Protein AF-A0A2V5ZQ45-F1 (afdb_monomer)

Solvent-accessible surface area (backbone atoms only — not comparable to full-atom values): 8460 Å² total; per-residue (Å²): 134,82,79,73,76,46,86,38,99,44,73,68,53,21,50,53,50,41,50,55,32,42,63,74,51,76,41,43,67,59,51,52,54,40,53,52,42,40,77,73,68,47,90,78,51,76,39,67,78,89,52,102,82,53,60,81,92,54,63,44,42,45,48,75,67,52,66,82,45,52,62,44,54,53,48,54,50,50,26,65,77,68,66,62,76,82,72,77,69,80,82,75,65,92,66,64,90,63,92,86,68,86,76,88,69,76,84,76,59,65,67,60,32,52,56,50,38,39,75,76,39,56,71,59,50,71,78,74,86,79,79,123

Sequence (132 aa):
MKPLSVSGKTPQSRAAKLRQKLVRGDAIQLGFYGLAARELGASDVQLSILSLRTDLDKPQLVLDDLSAHTDFWNELYRMQETGIFGIRGLIRNEFGFSSDYPLAILPIDKEFLDEKWVLTHPPFADDEEDRW

Mean predicted aligned error: 9.17 Å

pLDDT: mean 79.76, std 16.0, range [30.61, 96.88]

Foldseek 3Di:
DDWQALDDPDLVSSLLSVLLCVLVVNCVVVLVVLVVVVVVPDPWDFATDDDPPDDPVDGSDISVSNVSLVLSVVLVVVCVVVVCPADQDQPPPPPDDDPDDDPPDDGDDNVVSLVVCCVPPVSSNDDCPPVD

Structure (mmCIF, N/CA/C/O backbone):
data_AF-A0A2V5ZQ45-F1
#
_entry.id   AF-A0A2V5ZQ45-F1
#
loop_
_atom_site.group_PDB
_atom_site.id
_atom_site.type_symbol
_atom_site.label_atom_id
_atom_site.label_alt_id
_atom_site.label_comp_id
_atom_site.label_asym_id
_atom_site.label_entity_id
_atom_site.label_seq_id
_atom_site.pdbx_PDB_ins_code
_atom_site.Cartn_x
_atom_site.Cartn_y
_atom_site.Cartn_z
_atom_site.occupancy
_atom_site.B_iso_or_equiv
_atom_site.auth_seq_id
_atom_site.auth_comp_id
_atom_site.auth_asym_id
_atom_site.auth_atom_id
_atom_site.pdbx_PDB_model_num
ATOM 1 N N . MET A 1 1 ? 11.987 1.246 16.279 1.00 48.91 1 MET A N 1
ATOM 2 C CA . MET A 1 1 ? 10.945 1.454 15.252 1.00 48.91 1 MET A CA 1
ATOM 3 C C . MET A 1 1 ? 10.173 2.722 15.607 1.00 48.91 1 MET A C 1
ATOM 5 O O . MET A 1 1 ? 9.797 2.865 16.767 1.00 48.91 1 MET A O 1
ATOM 9 N N . LYS A 1 2 ? 10.044 3.692 14.693 1.00 56.41 2 LYS A N 1
ATOM 10 C CA . LYS A 1 2 ? 9.274 4.925 14.944 1.00 56.41 2 LYS A CA 1
ATOM 11 C C . LYS A 1 2 ? 7.785 4.585 14.761 1.00 56.41 2 LYS A C 1
ATOM 13 O O . LYS A 1 2 ? 7.475 3.939 13.765 1.00 56.41 2 LYS A O 1
ATOM 18 N N . PRO A 1 3 ? 6.888 4.948 15.693 1.00 60.69 3 PRO A N 1
ATOM 19 C CA . PRO A 1 3 ? 5.468 4.641 15.545 1.00 60.69 3 PRO A CA 1
ATOM 20 C C . PRO A 1 3 ? 4.908 5.281 14.267 1.00 60.69 3 PRO A C 1
ATOM 22 O O . PRO A 1 3 ? 5.299 6.397 13.904 1.00 60.69 3 PRO A O 1
ATOM 25 N N . LEU A 1 4 ? 4.005 4.571 13.584 1.00 62.94 4 LEU A N 1
ATOM 26 C CA . LEU A 1 4 ? 3.24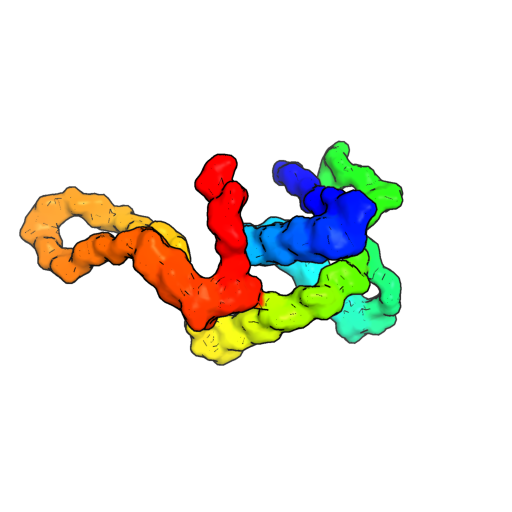7 5.099 12.453 1.00 62.94 4 LEU A CA 1
ATOM 27 C C . LEU A 1 4 ? 2.434 6.302 12.939 1.00 62.94 4 LEU A C 1
ATOM 29 O O . LEU A 1 4 ? 1.444 6.151 13.643 1.00 62.94 4 LEU A O 1
ATOM 33 N N . SER A 1 5 ? 2.872 7.511 12.592 1.00 66.75 5 SER A N 1
ATOM 34 C CA . SER A 1 5 ? 2.082 8.721 12.810 1.00 66.75 5 SER A CA 1
ATOM 35 C C . SER A 1 5 ? 1.421 9.109 11.498 1.00 66.75 5 SER A C 1
ATOM 37 O O . SER A 1 5 ? 2.085 9.607 10.589 1.00 66.75 5 SER A O 1
ATOM 39 N N . VAL A 1 6 ? 0.114 8.874 11.408 1.00 62.12 6 VAL A N 1
ATOM 40 C CA . VAL A 1 6 ? -0.746 9.344 10.310 1.00 62.12 6 VAL A CA 1
ATOM 41 C C . VAL A 1 6 ? -1.475 10.629 10.742 1.00 62.12 6 VAL A C 1
ATOM 43 O O . VAL A 1 6 ? -2.635 10.877 10.422 1.00 62.12 6 VAL A O 1
ATOM 46 N N . SER A 1 7 ? -0.819 11.461 11.560 1.00 61.59 7 SER A N 1
ATOM 47 C CA . SER A 1 7 ? -1.428 12.678 12.100 1.00 61.59 7 SER A CA 1
ATOM 48 C C . SER A 1 7 ? -1.481 13.776 11.029 1.00 61.59 7 SER A C 1
ATOM 50 O O . SER A 1 7 ? -0.472 14.409 10.696 1.00 61.59 7 SER A O 1
ATOM 52 N N . GLY A 1 8 ? -2.667 13.976 10.455 1.00 60.78 8 GLY A N 1
ATOM 53 C CA . GLY A 1 8 ? -3.028 15.113 9.611 1.00 60.78 8 GLY A CA 1
ATOM 54 C C . GLY A 1 8 ? -4.023 16.015 10.343 1.00 60.78 8 GLY A C 1
ATOM 55 O O . GLY A 1 8 ? -4.872 15.515 11.075 1.00 60.78 8 GLY A O 1
ATOM 56 N N . LYS A 1 9 ? -3.919 17.340 10.173 1.00 64.62 9 LYS A N 1
ATOM 57 C CA . LYS A 1 9 ? -4.872 18.298 10.776 1.00 64.62 9 LYS A CA 1
ATOM 58 C C . LYS A 1 9 ? -6.238 18.271 10.075 1.00 64.62 9 LYS A C 1
ATOM 60 O O . LYS A 1 9 ? -7.234 18.653 10.673 1.00 64.62 9 LYS A O 1
ATOM 65 N N . THR A 1 10 ? -6.271 17.822 8.819 1.00 77.56 10 THR A N 1
ATOM 66 C CA . THR A 1 10 ? -7.480 17.642 8.000 1.00 77.56 10 THR A CA 1
ATOM 67 C C . THR A 1 10 ? -7.559 16.208 7.453 1.00 77.56 10 THR A C 1
ATOM 69 O O . THR A 1 10 ? -6.505 15.590 7.255 1.00 77.56 10 THR A O 1
ATOM 72 N N . PRO A 1 11 ? -8.761 15.676 7.145 1.00 78.19 11 PRO A N 1
ATOM 73 C CA . PRO A 1 11 ? -8.925 14.331 6.576 1.00 78.19 11 PRO A CA 1
ATOM 74 C C . PRO A 1 11 ? -8.106 14.102 5.297 1.00 78.19 11 PRO A C 1
ATOM 76 O O . PRO A 1 11 ? -7.452 13.076 5.147 1.00 78.19 11 PRO A O 1
ATOM 79 N N . GLN A 1 12 ? -8.044 15.105 4.418 1.00 81.50 12 GLN A N 1
ATOM 80 C CA . GLN A 1 12 ? -7.248 15.060 3.185 1.00 81.50 12 GLN A CA 1
ATOM 81 C C . GLN A 1 12 ? -5.745 14.948 3.475 1.00 81.50 12 GLN A C 1
ATOM 83 O O . GLN A 1 12 ? -5.058 14.114 2.895 1.00 81.50 12 GLN A O 1
ATOM 88 N N . SER A 1 13 ? -5.234 15.735 4.432 1.00 83.19 13 SER A N 1
ATOM 89 C CA . SER A 1 13 ? -3.819 15.668 4.827 1.00 83.19 13 SER A CA 1
ATOM 90 C C . SER A 1 13 ? -3.451 14.331 5.478 1.00 83.19 13 SER A C 1
ATOM 92 O O . SER A 1 13 ? -2.317 13.870 5.360 1.00 83.19 13 SER A O 1
ATOM 94 N N . ARG A 1 14 ? -4.410 13.700 6.168 1.00 83.81 14 ARG A N 1
ATOM 95 C CA . ARG A 1 14 ? -4.254 12.370 6.759 1.00 83.81 14 ARG A CA 1
ATOM 96 C C . ARG A 1 14 ? -4.176 11.305 5.667 1.00 83.81 14 ARG A C 1
ATOM 98 O O . ARG A 1 14 ? -3.234 10.521 5.690 1.00 83.81 14 ARG A O 1
ATOM 105 N N . ALA A 1 15 ? -5.088 11.336 4.695 1.00 86.12 15 ALA A N 1
ATOM 106 C CA . ALA A 1 15 ? -5.081 10.425 3.551 1.00 86.12 15 ALA A CA 1
ATOM 107 C C . ALA A 1 15 ? -3.790 10.545 2.719 1.00 86.12 15 ALA A C 1
ATOM 109 O O . ALA A 1 15 ? -3.175 9.536 2.393 1.00 86.12 15 ALA A O 1
ATOM 110 N N . ALA A 1 16 ? -3.307 11.762 2.448 1.00 87.88 16 ALA A N 1
ATOM 111 C CA . ALA A 1 16 ? -2.043 11.963 1.730 1.00 87.88 16 ALA A CA 1
ATOM 112 C C . ALA A 1 16 ? -0.836 11.370 2.487 1.00 87.88 16 ALA A C 1
ATOM 114 O O . ALA A 1 16 ? -0.040 10.621 1.921 1.00 87.88 16 ALA A O 1
ATOM 115 N N . LYS A 1 17 ? -0.732 11.620 3.802 1.00 88.31 17 LYS A N 1
ATOM 116 C CA . LYS A 1 17 ? 0.324 11.019 4.638 1.00 88.31 17 LYS A CA 1
ATOM 117 C C . LYS A 1 17 ? 0.214 9.501 4.721 1.00 88.31 17 LYS A C 1
ATOM 119 O O . LYS A 1 17 ? 1.235 8.818 4.781 1.00 88.31 17 LYS A O 1
ATOM 124 N N . LEU A 1 18 ? -1.005 8.966 4.765 1.00 89.81 18 LEU A N 1
ATOM 125 C CA . LEU A 1 18 ? -1.224 7.526 4.744 1.00 89.81 18 LEU A CA 1
ATOM 126 C C . LEU A 1 18 ? -0.757 6.931 3.418 1.00 89.81 18 LEU A C 1
ATOM 128 O O . LEU A 1 18 ? -0.016 5.953 3.440 1.00 89.81 18 LEU A O 1
ATOM 132 N N . ARG A 1 19 ? -1.111 7.554 2.288 1.00 91.56 19 ARG A N 1
ATOM 133 C CA . ARG A 1 19 ? -0.668 7.135 0.954 1.00 91.56 19 ARG A CA 1
ATOM 134 C C . ARG A 1 19 ? 0.848 7.026 0.880 1.00 91.56 19 ARG A C 1
ATOM 136 O O . ARG A 1 19 ? 1.354 5.959 0.554 1.00 91.56 19 ARG A O 1
ATOM 143 N N . GLN A 1 20 ? 1.561 8.071 1.284 1.00 90.31 20 GLN A N 1
ATOM 144 C CA . GLN A 1 20 ? 3.022 8.061 1.316 1.00 90.31 20 GLN A CA 1
ATOM 145 C C . GLN A 1 20 ? 3.576 6.901 2.163 1.00 90.31 20 GLN A C 1
ATOM 147 O O . GLN A 1 20 ? 4.517 6.208 1.782 1.00 90.31 20 GLN A O 1
ATOM 152 N N . LYS A 1 21 ? 2.978 6.651 3.332 1.00 90.31 21 LYS A N 1
ATOM 153 C CA . LYS A 1 21 ? 3.382 5.545 4.211 1.00 90.31 21 LYS A CA 1
ATOM 154 C C . LYS A 1 21 ? 3.057 4.167 3.643 1.00 90.31 21 LYS A C 1
ATOM 156 O O . LYS A 1 21 ? 3.775 3.218 3.947 1.00 90.31 21 LYS A O 1
ATOM 161 N N . LEU A 1 22 ? 1.999 4.041 2.848 1.00 91.75 22 LEU A N 1
ATOM 162 C CA . LEU A 1 22 ? 1.664 2.812 2.132 1.00 91.75 22 LEU A CA 1
ATOM 163 C C . LEU A 1 22 ? 2.676 2.543 1.015 1.00 91.75 22 LEU A C 1
ATOM 165 O O . LEU A 1 22 ? 3.247 1.456 0.985 1.00 91.75 22 LEU A O 1
ATOM 169 N N . VAL A 1 23 ? 2.977 3.540 0.175 1.00 91.06 23 VAL A N 1
ATOM 170 C CA . VAL A 1 23 ? 3.955 3.417 -0.924 1.00 91.06 23 VAL A CA 1
ATOM 171 C C . VAL A 1 23 ? 5.355 3.084 -0.399 1.00 91.06 23 VAL A C 1
ATOM 173 O O . VAL A 1 23 ? 6.045 2.239 -0.968 1.00 91.06 23 VAL A O 1
ATOM 176 N N . ARG A 1 24 ? 5.754 3.664 0.741 1.00 87.81 24 ARG A N 1
ATOM 177 C CA . ARG A 1 24 ? 7.029 3.353 1.417 1.00 87.81 24 ARG A CA 1
ATOM 178 C C . ARG A 1 24 ? 7.056 2.001 2.135 1.00 87.81 24 ARG A C 1
ATOM 180 O O . ARG A 1 24 ? 8.116 1.577 2.585 1.00 87.81 24 ARG A O 1
ATOM 187 N N . GLY A 1 25 ? 5.913 1.335 2.278 1.00 88.31 25 GLY A N 1
ATOM 188 C CA . GLY A 1 25 ? 5.796 0.055 2.975 1.00 88.31 25 GLY A CA 1
ATOM 189 C C . GLY A 1 25 ? 5.614 0.143 4.493 1.00 88.31 25 GLY A C 1
ATOM 190 O O . GLY A 1 25 ? 5.305 -0.868 5.122 1.00 88.31 25 GLY A O 1
ATOM 191 N N . ASP A 1 26 ? 5.726 1.332 5.090 1.00 88.50 26 ASP A N 1
ATOM 192 C CA . ASP A 1 26 ? 5.611 1.542 6.538 1.00 88.50 26 ASP A CA 1
ATOM 193 C C . ASP A 1 26 ? 4.251 1.090 7.095 1.00 88.50 26 ASP A C 1
ATOM 195 O O . ASP A 1 26 ? 4.178 0.588 8.215 1.00 88.50 26 ASP A O 1
ATOM 199 N N . ALA A 1 27 ? 3.163 1.331 6.354 1.00 91.06 27 ALA A N 1
ATOM 200 C CA . ALA A 1 27 ? 1.787 1.138 6.830 1.00 91.06 27 ALA A CA 1
ATOM 201 C C . ALA A 1 27 ? 1.112 -0.147 6.322 1.00 91.06 27 ALA A C 1
ATOM 203 O O . ALA A 1 27 ? -0.011 -0.443 6.735 1.00 91.06 27 ALA A O 1
ATOM 204 N N . ILE A 1 28 ? 1.778 -0.921 5.457 1.00 91.94 28 ILE A N 1
ATOM 205 C CA . ILE A 1 28 ? 1.169 -2.073 4.769 1.00 91.94 28 ILE A CA 1
ATOM 206 C C . ILE A 1 28 ? 0.673 -3.124 5.767 1.00 91.94 28 ILE A C 1
ATOM 208 O O . ILE A 1 28 ? -0.446 -3.613 5.637 1.00 91.94 28 ILE A O 1
ATOM 212 N N . GLN A 1 29 ? 1.468 -3.428 6.798 1.00 91.75 29 GLN A N 1
ATOM 213 C CA . GLN A 1 29 ? 1.104 -4.417 7.816 1.00 91.75 29 GLN A CA 1
ATOM 214 C C . GLN A 1 29 ? -0.210 -4.060 8.521 1.00 91.75 29 GLN A C 1
ATOM 216 O O . GLN A 1 29 ? -1.092 -4.908 8.640 1.00 91.75 29 GLN A O 1
ATOM 221 N N . LEU A 1 30 ? -0.354 -2.812 8.987 1.00 92.50 30 LEU A N 1
ATOM 222 C CA . LEU A 1 30 ? -1.600 -2.379 9.621 1.00 92.50 30 LEU A CA 1
ATOM 223 C C . LEU A 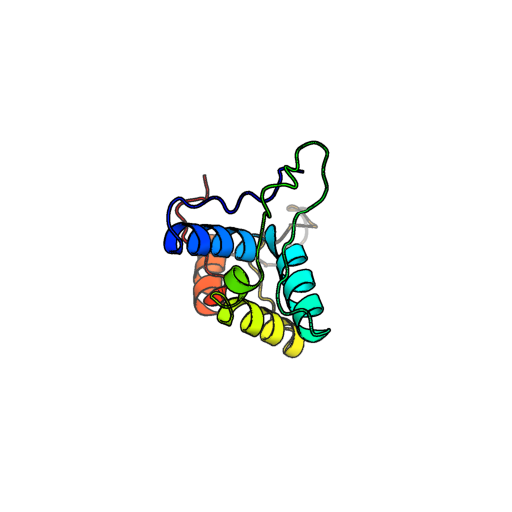1 30 ? -2.754 -2.401 8.616 1.00 92.50 30 LEU A C 1
ATOM 225 O O . LEU A 1 30 ? -3.828 -2.884 8.953 1.00 92.50 30 LEU A O 1
ATOM 229 N N . GLY A 1 31 ? -2.528 -1.948 7.381 1.00 92.62 31 GLY A N 1
ATOM 230 C CA . GLY A 1 31 ? -3.555 -1.981 6.344 1.00 92.62 31 GLY A CA 1
ATOM 231 C C . GLY A 1 31 ? -4.095 -3.389 6.084 1.00 92.62 31 GLY A C 1
ATOM 232 O O . GLY A 1 31 ? -5.307 -3.586 6.107 1.00 92.62 31 GLY A O 1
ATOM 233 N N . PHE A 1 32 ? -3.219 -4.390 5.953 1.00 93.06 32 PHE A N 1
ATOM 234 C CA . PHE A 1 32 ? -3.652 -5.778 5.782 1.00 93.06 32 PHE A CA 1
ATOM 235 C C . PHE A 1 32 ? -4.403 -6.328 6.990 1.00 93.06 32 PHE A C 1
ATOM 237 O O . PHE A 1 32 ? -5.431 -6.973 6.803 1.00 93.06 32 PHE A O 1
ATOM 244 N N . TYR A 1 33 ? -3.950 -6.059 8.218 1.00 93.56 33 TYR A N 1
ATOM 245 C CA . TYR A 1 33 ? -4.697 -6.497 9.400 1.00 93.56 33 TYR A CA 1
ATOM 246 C C . TYR A 1 33 ? -6.069 -5.828 9.504 1.00 93.56 33 TYR A C 1
ATOM 248 O O . TYR A 1 33 ? -7.029 -6.487 9.894 1.00 93.56 33 TYR A O 1
ATOM 256 N N . GLY A 1 34 ? -6.186 -4.559 9.107 1.00 93.06 34 GLY A N 1
ATOM 257 C CA . GLY A 1 34 ? -7.470 -3.863 9.035 1.00 93.06 34 GLY A CA 1
ATOM 258 C C . GLY A 1 34 ? -8.424 -4.482 8.027 1.00 93.06 34 GLY A C 1
ATOM 259 O O . GLY A 1 34 ? -9.566 -4.784 8.369 1.00 93.06 34 GLY A O 1
ATOM 260 N N . LEU A 1 35 ? -7.942 -4.731 6.808 1.00 92.44 35 LEU A N 1
ATOM 261 C CA . LEU A 1 35 ? -8.731 -5.391 5.769 1.00 92.44 35 LEU A CA 1
ATOM 262 C C . LEU A 1 35 ? -9.128 -6.811 6.183 1.00 92.44 35 LEU A C 1
ATOM 264 O O . LEU A 1 35 ? -10.291 -7.173 6.057 1.00 92.44 35 LEU A O 1
ATOM 268 N N . ALA A 1 36 ? -8.207 -7.592 6.749 1.00 93.62 36 ALA A N 1
ATOM 269 C CA . ALA A 1 36 ? -8.502 -8.939 7.229 1.00 93.62 36 ALA A CA 1
ATOM 270 C C . ALA A 1 36 ? -9.547 -8.936 8.357 1.00 93.62 36 ALA A C 1
ATOM 272 O O . ALA A 1 36 ? -10.472 -9.742 8.336 1.00 93.62 36 ALA A O 1
ATOM 273 N N . ALA A 1 37 ? -9.445 -8.012 9.318 1.00 93.88 37 ALA A N 1
ATOM 274 C CA . ALA A 1 37 ? -10.438 -7.869 10.380 1.00 93.88 37 ALA A CA 1
ATOM 275 C C . ALA A 1 37 ? -11.828 -7.520 9.820 1.00 93.88 37 ALA A C 1
ATOM 277 O O . ALA A 1 37 ? -12.824 -8.086 10.271 1.00 93.88 37 ALA A O 1
ATOM 278 N N . ARG A 1 38 ? -11.893 -6.653 8.799 1.00 92.75 38 ARG A N 1
ATOM 279 C CA . ARG A 1 38 ? -13.138 -6.350 8.081 1.00 92.75 38 ARG A CA 1
ATOM 280 C C . ARG A 1 38 ? -13.730 -7.594 7.419 1.00 92.75 38 ARG A C 1
ATOM 282 O O . ARG A 1 38 ? -14.918 -7.847 7.582 1.00 92.75 38 ARG A O 1
ATOM 289 N N . GLU A 1 39 ? -12.919 -8.382 6.713 1.00 93.44 39 GLU A N 1
ATOM 290 C CA . GLU A 1 39 ? -13.383 -9.628 6.077 1.00 93.44 39 GLU A CA 1
ATOM 291 C C . GLU A 1 39 ? -13.871 -10.667 7.104 1.00 93.44 39 GLU A C 1
ATOM 293 O O . GLU A 1 39 ? -14.768 -11.454 6.816 1.00 93.44 39 GLU A O 1
ATOM 298 N N . LEU A 1 40 ? -13.348 -10.634 8.334 1.00 95.50 40 LEU A N 1
ATOM 299 C CA . LEU A 1 40 ? -13.835 -11.447 9.456 1.00 95.50 40 LEU A CA 1
ATOM 300 C C . LEU A 1 40 ? -15.119 -10.898 10.111 1.00 95.50 40 LEU A C 1
ATOM 302 O O . LEU A 1 40 ? -15.599 -11.472 11.089 1.00 95.50 40 LEU A O 1
ATOM 306 N N . GLY A 1 41 ? -15.693 -9.813 9.584 1.00 94.69 41 GLY A N 1
ATOM 307 C CA . GLY A 1 41 ? -16.965 -9.239 10.029 1.00 94.69 41 GLY A CA 1
ATOM 308 C C . GLY A 1 41 ? -16.842 -8.092 11.034 1.00 94.69 41 GLY A C 1
ATOM 309 O O . GLY A 1 41 ? -17.860 -7.659 11.576 1.00 94.69 41 GLY A O 1
ATOM 310 N N . ALA A 1 42 ? -15.637 -7.578 11.301 1.00 93.62 42 ALA A N 1
ATOM 311 C CA . ALA A 1 42 ? -15.480 -6.402 12.152 1.00 93.62 42 ALA A CA 1
ATOM 312 C C . ALA A 1 42 ? -15.941 -5.132 11.418 1.00 93.62 42 ALA A C 1
ATOM 314 O O . ALA A 1 42 ? -15.472 -4.830 10.321 1.00 93.62 42 ALA A O 1
ATOM 315 N N . SER A 1 43 ? -16.848 -4.373 12.036 1.00 87.88 43 SER A N 1
ATOM 316 C CA . SER A 1 43 ? -17.372 -3.117 11.481 1.00 87.88 43 SER A CA 1
ATOM 317 C C . SER A 1 43 ? -16.583 -1.878 11.909 1.00 87.88 43 SER A C 1
ATOM 319 O O . SER A 1 43 ? -16.566 -0.894 11.181 1.00 87.88 43 SER A O 1
ATOM 321 N N . ASP A 1 44 ? -15.942 -1.921 13.078 1.00 89.94 44 ASP A N 1
ATOM 322 C CA . ASP A 1 44 ? -15.070 -0.861 13.591 1.00 89.94 44 ASP A CA 1
ATOM 323 C C . ASP A 1 44 ? -13.720 -1.480 13.958 1.00 89.94 44 ASP A C 1
ATOM 325 O O . ASP A 1 44 ? -13.647 -2.397 14.781 1.00 89.94 44 ASP A O 1
ATOM 329 N N . VAL A 1 45 ? -12.657 -1.022 13.295 1.00 91.19 45 VAL A N 1
ATOM 330 C CA . VAL A 1 45 ? -11.302 -1.546 13.480 1.00 91.19 45 VAL A CA 1
ATOM 331 C C . VAL A 1 45 ? -10.345 -0.385 13.681 1.00 91.19 45 VAL A C 1
ATOM 333 O O . VAL A 1 45 ? -10.158 0.459 12.802 1.00 91.19 45 VAL A O 1
ATOM 336 N N . GLN A 1 46 ? -9.700 -0.395 14.842 1.00 91.88 46 GLN A N 1
ATOM 337 C CA . GLN A 1 46 ? -8.699 0.573 15.257 1.00 91.88 46 GLN A CA 1
ATOM 338 C C . GLN A 1 46 ? -7.371 -0.146 15.468 1.00 91.88 46 GLN A C 1
ATOM 340 O O . GLN A 1 46 ? -7.303 -1.178 16.136 1.00 91.88 46 GLN A O 1
ATOM 345 N N . LEU A 1 47 ? -6.310 0.378 14.863 1.00 90.75 47 LEU A N 1
ATOM 346 C CA . LEU A 1 47 ? -5.040 -0.323 14.738 1.00 90.75 47 LEU A CA 1
ATOM 347 C C . LEU A 1 47 ? -3.888 0.552 15.205 1.00 90.75 47 LEU A C 1
ATOM 349 O O . LEU A 1 47 ? -3.742 1.704 14.789 1.00 90.75 47 LEU A O 1
ATOM 353 N N . SER A 1 48 ? -3.026 -0.051 16.016 1.00 90.44 48 SER A N 1
ATOM 354 C CA . SER A 1 48 ? -1.782 0.543 16.488 1.00 90.44 48 SER A CA 1
ATOM 355 C C . SER A 1 48 ? -0.708 -0.534 16.587 1.00 90.44 48 SER A C 1
ATOM 357 O O . SER A 1 48 ? -0.949 -1.615 17.121 1.00 90.44 48 SER A O 1
ATOM 359 N N . ILE A 1 49 ? 0.504 -0.238 16.112 1.00 87.44 49 ILE A N 1
ATOM 360 C CA . ILE A 1 49 ? 1.667 -1.086 16.393 1.00 87.44 49 ILE A CA 1
ATOM 361 C C . ILE A 1 49 ? 2.046 -0.888 17.858 1.00 87.44 49 ILE A C 1
ATOM 363 O O . ILE A 1 49 ? 2.371 0.229 18.271 1.00 87.44 49 ILE A O 1
ATOM 367 N N . LEU A 1 50 ? 2.034 -1.965 18.641 1.00 88.12 50 LEU A N 1
ATOM 368 C CA . LEU A 1 50 ? 2.421 -1.916 20.045 1.00 88.12 50 LEU A CA 1
ATOM 369 C C . LEU A 1 50 ? 3.924 -1.634 20.183 1.00 88.12 50 LEU A C 1
ATOM 371 O O . LEU A 1 50 ? 4.769 -2.339 19.635 1.00 88.12 50 LEU A O 1
ATOM 375 N N . SER A 1 51 ? 4.259 -0.588 20.933 1.00 85.50 51 SER A N 1
ATOM 376 C CA . SER A 1 51 ? 5.632 -0.226 21.278 1.00 85.50 51 SER A CA 1
ATOM 377 C C . SER A 1 51 ? 5.650 0.559 22.588 1.00 85.50 51 SER A C 1
ATOM 379 O O . SER A 1 51 ? 4.627 1.107 22.993 1.00 85.50 51 SER A O 1
ATOM 381 N N . LEU A 1 52 ? 6.828 0.713 23.201 1.00 86.94 52 LEU A N 1
ATOM 382 C CA . LEU A 1 52 ? 7.021 1.549 24.400 1.00 86.94 52 LEU A CA 1
ATOM 383 C C . LEU A 1 52 ? 6.621 3.025 24.212 1.00 86.94 52 LEU A C 1
ATOM 385 O O . LEU A 1 52 ? 6.556 3.770 25.182 1.00 86.94 52 LEU A O 1
ATOM 389 N N . ARG A 1 53 ? 6.419 3.472 22.968 1.00 82.94 53 ARG A N 1
ATOM 390 C CA . ARG A 1 53 ? 6.070 4.856 22.615 1.00 82.94 53 ARG A CA 1
ATOM 391 C C . ARG A 1 53 ? 4.662 4.979 22.036 1.00 82.94 53 ARG A C 1
ATOM 393 O O . ARG A 1 53 ? 4.312 6.044 21.534 1.00 82.94 53 ARG A O 1
ATOM 400 N N . THR A 1 54 ? 3.900 3.891 22.014 1.00 82.88 54 THR A N 1
ATOM 401 C CA . THR A 1 54 ? 2.565 3.884 21.423 1.00 82.88 54 THR A CA 1
ATOM 402 C C . THR A 1 54 ? 1.568 4.419 22.439 1.00 82.88 54 THR A C 1
ATOM 404 O O . THR A 1 54 ? 1.397 3.840 23.505 1.00 82.88 54 THR A O 1
ATOM 407 N N . ASP A 1 55 ? 0.918 5.522 22.084 1.00 84.69 55 ASP A N 1
ATOM 408 C CA . ASP A 1 55 ? -0.259 6.029 22.783 1.00 84.69 55 ASP A CA 1
ATOM 409 C C . ASP A 1 55 ? -1.473 5.201 22.339 1.00 84.69 55 ASP A C 1
ATOM 411 O O . ASP A 1 55 ? -1.848 5.241 21.167 1.00 84.69 55 ASP A O 1
ATOM 415 N N . LEU A 1 56 ? -2.029 4.388 23.239 1.00 82.00 56 LEU A N 1
ATOM 416 C CA . LEU A 1 56 ? -3.163 3.512 22.927 1.00 82.00 56 LEU A CA 1
ATOM 417 C C . LEU A 1 56 ? -4.498 4.264 22.879 1.00 82.00 56 LEU A C 1
ATOM 419 O O . LEU A 1 56 ? -5.427 3.770 22.247 1.00 82.00 56 LEU A O 1
ATOM 423 N N . ASP A 1 57 ? -4.573 5.469 23.450 1.00 85.12 57 ASP A N 1
ATOM 424 C CA . ASP A 1 57 ? -5.780 6.301 23.392 1.00 85.12 57 ASP A CA 1
ATOM 425 C C . ASP A 1 57 ? -5.962 6.946 22.007 1.00 85.12 57 ASP A C 1
ATOM 427 O O . ASP A 1 57 ? -7.015 7.506 21.696 1.00 85.12 57 ASP A O 1
ATOM 431 N N . LYS A 1 58 ? -4.927 6.890 21.156 1.00 85.69 58 LYS A N 1
ATOM 432 C CA . LYS A 1 58 ? -4.932 7.442 19.798 1.00 85.69 58 LYS A CA 1
ATOM 433 C C . LYS A 1 58 ? -4.572 6.359 18.780 1.00 85.69 58 LYS A C 1
ATOM 435 O O . LYS A 1 58 ? -3.382 6.095 18.581 1.00 85.69 58 LYS A O 1
ATOM 440 N N . PRO A 1 59 ? -5.554 5.762 18.080 1.00 87.69 59 PRO A N 1
ATOM 441 C CA . PRO A 1 59 ? -5.257 4.764 17.063 1.00 87.69 59 PRO A CA 1
ATOM 442 C C . PRO A 1 59 ? -4.408 5.360 15.935 1.00 87.69 59 PRO A C 1
ATOM 444 O O . PRO A 1 59 ? -4.628 6.486 15.478 1.00 87.69 59 PRO A O 1
ATOM 447 N N . GLN A 1 60 ? -3.419 4.595 15.473 1.00 88.12 60 GLN A N 1
ATOM 448 C CA . GLN A 1 60 ? -2.551 5.015 14.370 1.00 88.12 60 GLN A CA 1
ATOM 449 C C . GLN A 1 60 ? -3.300 4.984 13.037 1.00 88.12 60 GLN A C 1
ATOM 451 O O . GLN A 1 60 ? -3.070 5.844 12.185 1.00 88.12 60 GLN A O 1
ATOM 456 N N . LEU A 1 61 ? -4.212 4.024 12.884 1.00 89.00 61 LEU A N 1
ATOM 457 C CA . LEU A 1 61 ? -5.001 3.790 11.684 1.00 89.00 61 LEU A CA 1
ATOM 458 C C . LEU A 1 61 ? -6.408 3.312 12.065 1.00 89.00 61 LEU A C 1
ATOM 460 O O . LEU A 1 61 ? -6.558 2.527 13.002 1.00 89.00 61 LEU A O 1
ATOM 464 N N . VAL A 1 62 ? -7.418 3.764 11.329 1.00 90.25 62 VAL A N 1
ATOM 465 C CA . VAL A 1 62 ? -8.800 3.275 11.419 1.00 90.25 62 VAL A CA 1
ATOM 466 C C . VAL A 1 62 ? -9.198 2.693 10.063 1.00 90.25 62 VAL A C 1
ATOM 468 O O . VAL A 1 62 ? -8.670 3.114 9.034 1.00 90.25 62 VAL A O 1
ATOM 471 N N . LEU A 1 63 ? -10.111 1.718 10.043 1.00 88.25 63 LEU A N 1
ATOM 472 C CA . LEU A 1 63 ? -10.552 1.051 8.810 1.00 88.25 63 LEU A CA 1
ATOM 473 C C . LEU A 1 63 ? -10.990 2.029 7.709 1.00 88.25 63 LEU A C 1
ATOM 475 O O . LEU A 1 63 ? -10.614 1.847 6.552 1.00 88.25 63 LEU A O 1
ATOM 479 N N . ASP A 1 64 ? -11.723 3.084 8.067 1.00 87.19 64 ASP A N 1
ATOM 480 C CA . ASP A 1 64 ? -12.214 4.093 7.120 1.00 87.19 64 ASP A CA 1
ATOM 481 C C . ASP A 1 64 ? -11.087 4.811 6.368 1.00 87.19 64 ASP A C 1
ATOM 483 O O . ASP A 1 64 ? -11.265 5.198 5.211 1.00 87.19 64 ASP A O 1
ATOM 487 N N . ASP A 1 65 ? -9.903 4.929 6.979 1.00 86.62 65 ASP A N 1
ATOM 488 C CA . ASP A 1 65 ? -8.735 5.520 6.327 1.00 86.62 65 ASP A CA 1
ATOM 489 C C . ASP A 1 65 ? -8.258 4.668 5.130 1.00 86.62 65 ASP A C 1
ATOM 491 O O . ASP A 1 65 ? -7.643 5.189 4.201 1.00 86.62 65 ASP A O 1
ATOM 495 N N . LEU A 1 66 ? -8.533 3.356 5.128 1.00 86.12 66 LEU A N 1
ATOM 496 C CA . LEU A 1 66 ? -8.078 2.425 4.089 1.00 86.12 66 LEU A CA 1
ATOM 497 C C . LEU A 1 66 ? -8.928 2.471 2.822 1.00 86.12 66 LEU A C 1
ATOM 499 O O . LEU A 1 66 ? -8.404 2.252 1.727 1.00 86.12 66 LEU A O 1
ATOM 503 N N . SER A 1 67 ? -10.219 2.775 2.959 1.00 82.62 67 SER A N 1
ATOM 504 C CA . SER A 1 67 ? -11.186 2.812 1.855 1.00 82.62 67 SER A CA 1
ATOM 505 C C . SER A 1 67 ? -10.780 3.811 0.764 1.00 82.62 67 SER A C 1
ATOM 507 O O . SER A 1 67 ? -10.972 3.559 -0.428 1.00 82.62 67 SER A O 1
ATOM 509 N N . ALA A 1 68 ? -10.137 4.913 1.164 1.00 85.44 68 ALA A N 1
ATOM 510 C CA . ALA A 1 68 ? -9.636 5.956 0.270 1.00 85.44 68 ALA A CA 1
ATOM 511 C C . ALA A 1 68 ? -8.454 5.517 -0.621 1.00 85.44 68 ALA A C 1
ATOM 513 O O . ALA A 1 68 ? -8.081 6.248 -1.535 1.00 85.44 68 ALA A O 1
ATOM 514 N N . HIS A 1 69 ? -7.865 4.341 -0.377 1.00 91.88 69 HIS A N 1
ATOM 515 C CA . HIS A 1 69 ? -6.662 3.851 -1.062 1.00 91.88 69 HIS A CA 1
ATOM 516 C C . HIS A 1 69 ? -6.895 2.516 -1.787 1.00 91.88 69 HIS A C 1
ATOM 518 O O . HIS A 1 69 ? -5.996 1.685 -1.890 1.00 91.88 69 HIS A O 1
ATOM 524 N N . THR A 1 70 ? -8.116 2.288 -2.279 1.00 91.50 70 THR A N 1
ATOM 525 C CA . THR A 1 70 ? -8.501 1.049 -2.984 1.00 91.50 70 THR A CA 1
ATOM 526 C C . THR A 1 70 ? -7.618 0.758 -4.207 1.00 91.50 70 THR A C 1
ATOM 528 O O . THR A 1 70 ? -7.295 -0.395 -4.479 1.00 91.50 70 THR A O 1
ATOM 531 N N . ASP A 1 71 ? -7.175 1.795 -4.915 1.00 93.94 71 ASP A N 1
ATOM 532 C CA . ASP A 1 71 ? -6.261 1.692 -6.057 1.00 93.94 71 ASP A CA 1
ATOM 533 C C . ASP A 1 71 ? -4.905 1.064 -5.685 1.00 93.94 71 ASP A C 1
ATOM 535 O O . ASP A 1 71 ? -4.403 0.213 -6.416 1.00 93.94 71 ASP A O 1
ATOM 539 N N . PHE A 1 72 ? -4.348 1.416 -4.524 1.00 94.50 72 PHE A N 1
ATOM 540 C CA . PHE A 1 72 ? -3.110 0.831 -4.003 1.00 94.50 72 PHE A CA 1
ATOM 541 C C . PHE A 1 72 ? -3.269 -0.670 -3.724 1.00 94.50 72 PHE A C 1
ATOM 543 O O . PHE A 1 72 ? -2.425 -1.471 -4.124 1.00 94.50 72 PHE A O 1
ATOM 550 N N . TRP A 1 73 ? -4.371 -1.065 -3.077 1.00 93.81 73 TRP A N 1
ATOM 551 C CA . TRP A 1 73 ? -4.645 -2.470 -2.757 1.00 93.81 73 TRP A CA 1
ATOM 552 C C . TRP A 1 73 ? -4.876 -3.316 -4.011 1.00 93.81 73 TRP A C 1
ATOM 554 O O . TRP A 1 73 ? -4.345 -4.421 -4.114 1.00 93.81 73 TRP A O 1
ATOM 564 N N . ASN A 1 74 ? -5.616 -2.782 -4.983 1.00 93.69 74 ASN A N 1
ATOM 565 C CA . ASN A 1 74 ? -5.845 -3.447 -6.264 1.00 93.69 74 ASN A CA 1
ATOM 566 C C . ASN A 1 74 ? -4.546 -3.641 -7.046 1.00 93.69 74 ASN A C 1
ATOM 568 O O . ASN A 1 74 ? -4.365 -4.668 -7.694 1.00 93.69 74 ASN A O 1
ATOM 572 N N . GLU A 1 75 ? -3.632 -2.678 -6.974 1.00 94.00 75 GLU A N 1
ATOM 573 C CA . GLU A 1 75 ? -2.341 -2.791 -7.637 1.00 94.00 75 GLU A CA 1
ATOM 574 C C . GLU A 1 75 ? -1.423 -3.802 -6.935 1.00 94.00 75 GLU A C 1
ATOM 576 O O . GLU A 1 75 ? -0.810 -4.618 -7.618 1.00 94.00 75 GLU A O 1
ATOM 581 N N . LEU A 1 76 ? -1.412 -3.867 -5.593 1.00 93.25 76 LEU A N 1
ATOM 582 C CA . LEU A 1 76 ? -0.752 -4.970 -4.871 1.00 93.25 76 LEU A CA 1
ATOM 583 C C . LEU A 1 76 ? -1.296 -6.336 -5.304 1.00 93.25 76 LEU A C 1
ATOM 585 O O . LEU A 1 76 ? -0.519 -7.255 -5.572 1.00 93.25 76 LEU A O 1
ATOM 589 N N . TYR A 1 77 ? -2.620 -6.459 -5.404 1.00 93.81 77 TYR A N 1
ATOM 590 C CA . TYR A 1 77 ? -3.274 -7.674 -5.883 1.00 93.81 77 TYR A CA 1
ATOM 591 C C . TYR A 1 77 ? -2.859 -8.005 -7.326 1.00 93.81 77 TYR A C 1
ATOM 593 O O . TYR A 1 77 ? -2.453 -9.129 -7.607 1.00 93.81 77 TYR A O 1
ATOM 601 N N . ARG A 1 78 ? -2.855 -7.021 -8.237 1.00 94.75 78 ARG A N 1
ATOM 602 C CA . ARG A 1 78 ? -2.393 -7.200 -9.623 1.00 94.75 78 ARG A CA 1
ATOM 603 C C . ARG A 1 78 ? -0.943 -7.682 -9.678 1.00 94.75 78 ARG A C 1
ATOM 605 O O . ARG A 1 78 ? -0.632 -8.589 -10.451 1.00 94.75 78 ARG A O 1
ATOM 612 N N . MET A 1 79 ? -0.048 -7.081 -8.896 1.00 93.31 79 MET A N 1
ATOM 613 C CA . MET A 1 79 ? 1.368 -7.461 -8.849 1.00 93.31 79 MET A CA 1
ATOM 614 C C . MET A 1 79 ? 1.538 -8.900 -8.353 1.00 93.31 79 MET A C 1
ATOM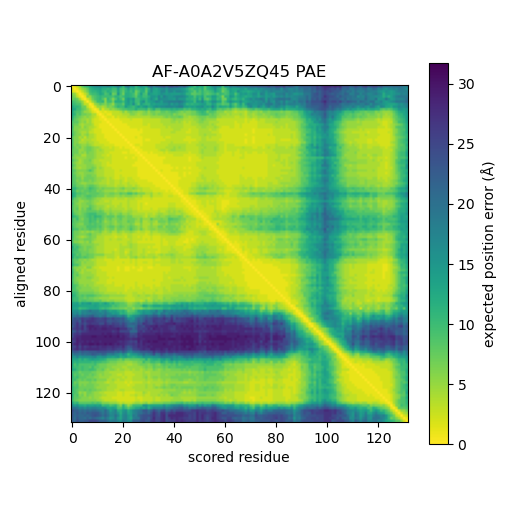 616 O O . MET A 1 79 ? 2.303 -9.653 -8.954 1.00 93.31 79 MET A O 1
ATOM 620 N N . GLN A 1 80 ? 0.785 -9.302 -7.322 1.00 93.50 80 GLN A N 1
ATOM 621 C CA . GLN A 1 80 ? 0.753 -10.685 -6.841 1.00 93.50 80 GLN A CA 1
ATOM 622 C C . GLN A 1 80 ? 0.275 -11.650 -7.935 1.00 93.50 80 GLN A C 1
ATOM 624 O O . GLN A 1 80 ? 0.962 -12.626 -8.220 1.00 93.50 80 GLN A O 1
ATOM 629 N N . GLU A 1 81 ? -0.875 -11.376 -8.554 1.00 96.88 81 GLU A N 1
ATOM 630 C CA . GLU A 1 81 ? -1.501 -12.278 -9.529 1.00 96.88 81 GLU A CA 1
ATOM 631 C C . GLU A 1 81 ? -0.685 -12.418 -10.818 1.00 96.88 81 GLU A C 1
ATOM 633 O O . GLU A 1 81 ? -0.614 -13.491 -11.412 1.00 96.88 81 GLU A O 1
ATOM 638 N N . THR A 1 82 ? -0.061 -11.330 -11.272 1.00 94.00 82 THR A N 1
ATOM 639 C CA . THR A 1 82 ? 0.692 -11.316 -12.537 1.00 94.00 82 THR A CA 1
ATOM 640 C C . THR A 1 82 ? 2.171 -11.656 -12.371 1.00 94.00 82 THR A C 1
ATOM 642 O O . THR A 1 82 ? 2.839 -11.961 -13.357 1.00 94.00 82 THR A O 1
ATOM 645 N N . GLY A 1 83 ? 2.715 -11.546 -11.155 1.00 91.06 83 GLY A N 1
ATOM 646 C CA . GLY A 1 83 ? 4.155 -11.618 -10.895 1.00 91.06 83 GLY A CA 1
ATOM 647 C C . GLY A 1 83 ? 4.953 -10.424 -11.440 1.00 91.06 83 GLY A C 1
ATOM 648 O O . GLY A 1 83 ? 6.185 -10.437 -11.412 1.00 91.06 83 GLY A O 1
ATOM 649 N N . ILE A 1 84 ? 4.286 -9.382 -11.950 1.00 88.75 84 ILE A N 1
ATOM 650 C CA . ILE A 1 84 ? 4.932 -8.193 -12.516 1.00 88.75 84 ILE A CA 1
ATOM 651 C C . ILE A 1 84 ? 5.123 -7.163 -11.400 1.00 88.75 84 ILE A C 1
ATOM 653 O O . ILE A 1 84 ? 4.270 -6.304 -11.193 1.00 88.75 84 ILE A O 1
ATOM 657 N N . PHE A 1 85 ? 6.25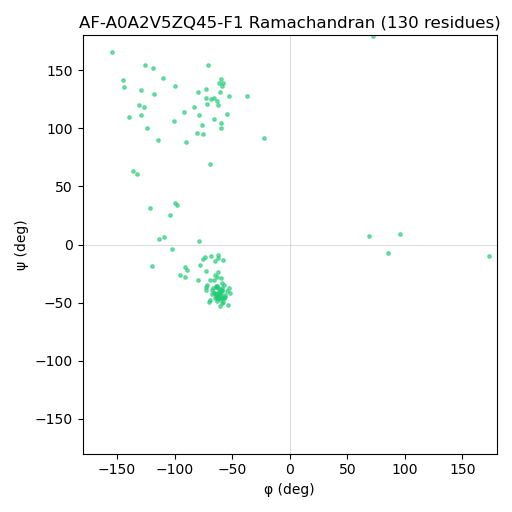3 -7.254 -10.694 1.00 85.88 85 PHE A N 1
ATOM 658 C CA . PHE A 1 85 ? 6.613 -6.328 -9.608 1.00 85.88 85 PHE A CA 1
ATOM 659 C C . PHE A 1 85 ? 7.397 -5.090 -10.070 1.00 85.88 85 PHE A C 1
ATO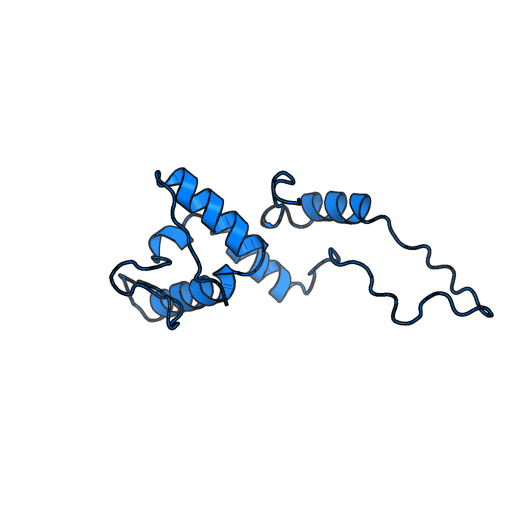M 661 O O . PHE A 1 85 ? 7.443 -4.088 -9.365 1.00 85.88 85 PHE A O 1
ATOM 668 N N . GLY A 1 86 ? 8.056 -5.164 -11.231 1.00 82.25 86 GLY A N 1
ATOM 669 C CA . GLY A 1 86 ? 8.983 -4.130 -11.698 1.00 82.25 86 GLY A CA 1
ATOM 670 C C . GLY A 1 86 ? 10.320 -4.092 -10.937 1.00 82.25 86 GLY A C 1
ATOM 671 O O . GLY A 1 86 ? 10.580 -4.886 -10.037 1.00 82.25 86 GLY A O 1
ATOM 672 N N . ILE A 1 87 ? 11.199 -3.167 -11.336 1.00 76.12 87 ILE A N 1
ATOM 673 C CA . ILE A 1 87 ? 12.504 -2.918 -10.704 1.00 76.12 87 ILE A CA 1
ATOM 674 C C . ILE A 1 87 ? 12.592 -1.417 -10.419 1.00 76.12 87 ILE A C 1
ATOM 676 O O . ILE A 1 87 ? 12.665 -0.627 -11.356 1.00 76.12 87 ILE A O 1
ATOM 680 N N . ARG A 1 88 ? 12.577 -1.040 -9.135 1.00 76.56 88 ARG A N 1
ATOM 681 C CA . ARG A 1 88 ? 12.776 0.350 -8.662 1.00 76.56 88 ARG A CA 1
ATOM 682 C C . ARG A 1 88 ? 13.990 0.509 -7.740 1.00 76.56 88 ARG A C 1
ATOM 684 O O . ARG A 1 88 ? 14.468 1.614 -7.503 1.00 76.56 88 ARG A O 1
ATOM 691 N N . GLY A 1 89 ? 14.477 -0.593 -7.171 1.00 66.62 89 GLY A N 1
ATOM 692 C CA . GLY A 1 89 ? 15.686 -0.586 -6.353 1.00 66.62 89 GLY A CA 1
ATOM 693 C C . GLY A 1 89 ? 16.929 -0.368 -7.211 1.00 66.62 89 GLY A C 1
ATOM 694 O O . GLY A 1 89 ? 16.948 -0.737 -8.384 1.00 66.62 89 GLY A O 1
ATOM 695 N N . LEU A 1 90 ? 17.988 0.180 -6.608 1.00 60.50 90 LEU A N 1
ATOM 696 C CA . LEU A 1 90 ? 19.319 0.103 -7.209 1.00 60.50 90 LEU A CA 1
ATOM 697 C C . LEU A 1 90 ? 19.605 -1.369 -7.508 1.00 60.50 90 LEU A C 1
ATOM 699 O O . LEU A 1 90 ? 19.476 -2.205 -6.607 1.00 60.50 90 LEU A O 1
ATOM 703 N N . ILE A 1 91 ? 19.986 -1.678 -8.748 1.00 59.38 91 ILE A N 1
ATOM 704 C CA . ILE A 1 91 ? 20.526 -2.992 -9.091 1.00 59.38 91 ILE A CA 1
ATOM 705 C C . ILE A 1 91 ? 21.772 -3.146 -8.222 1.00 59.38 91 ILE A C 1
ATOM 707 O O . ILE A 1 91 ? 22.800 -2.512 -8.468 1.00 59.38 91 ILE A O 1
ATOM 711 N N . ARG A 1 92 ? 21.648 -3.893 -7.118 1.00 52.03 92 ARG A N 1
ATOM 712 C CA . ARG A 1 92 ? 22.780 -4.160 -6.240 1.00 52.03 92 ARG A CA 1
ATOM 713 C C . ARG A 1 92 ? 23.786 -4.916 -7.077 1.00 52.03 92 ARG A C 1
ATOM 715 O O . ARG A 1 92 ? 23.484 -5.983 -7.601 1.00 52.03 92 ARG A O 1
ATOM 722 N N . ASN A 1 93 ? 24.965 -4.333 -7.216 1.00 51.84 93 ASN A N 1
ATOM 723 C CA . ASN A 1 93 ? 26.035 -5.013 -7.894 1.00 51.84 93 ASN A CA 1
ATOM 724 C C . ASN A 1 93 ? 26.584 -6.087 -6.947 1.00 51.84 93 ASN A C 1
ATOM 726 O O . ASN A 1 93 ? 27.407 -5.785 -6.087 1.00 51.84 93 ASN A O 1
ATOM 730 N N . GLU A 1 94 ? 26.104 -7.326 -7.065 1.00 46.66 94 GLU A N 1
ATOM 731 C CA . GLU A 1 94 ? 26.719 -8.478 -6.383 1.00 46.66 94 GLU A CA 1
ATOM 732 C C . GLU A 1 94 ? 28.165 -8.717 -6.873 1.00 46.66 94 GLU A C 1
ATOM 734 O O . GLU A 1 94 ? 28.930 -9.419 -6.219 1.00 46.66 94 GLU A O 1
ATOM 739 N N . PHE A 1 95 ? 28.567 -8.052 -7.968 1.00 51.06 95 PHE A N 1
ATOM 740 C CA . PHE A 1 95 ? 29.885 -8.102 -8.598 1.00 51.06 95 PHE A CA 1
ATOM 741 C C . PHE A 1 95 ? 30.366 -6.697 -8.989 1.00 51.06 95 PHE A C 1
ATOM 743 O O . PHE A 1 95 ? 30.528 -6.372 -10.170 1.00 51.06 95 PHE A O 1
ATOM 750 N N . GLY A 1 96 ? 30.567 -5.829 -7.986 1.00 54.94 96 GLY A N 1
ATOM 751 C CA . GLY A 1 96 ? 31.332 -4.584 -8.152 1.00 54.94 96 GLY A CA 1
ATOM 752 C C . GLY A 1 96 ? 32.517 -4.814 -9.092 1.00 54.94 96 GLY A C 1
ATOM 753 O O . GLY A 1 96 ? 33.231 -5.787 -8.885 1.00 54.94 96 GLY A O 1
ATOM 754 N N . PHE A 1 97 ? 32.660 -3.975 -10.126 1.00 51.53 97 PHE A N 1
ATOM 755 C CA . PHE A 1 97 ? 33.604 -4.096 -11.250 1.00 51.53 97 PHE A CA 1
ATOM 756 C C . PHE A 1 97 ? 34.835 -4.976 -10.932 1.00 51.53 97 PHE A C 1
ATOM 758 O O . PHE A 1 97 ? 35.832 -4.480 -10.412 1.00 51.53 97 PHE A O 1
ATOM 765 N N . SER A 1 98 ? 34.776 -6.282 -11.222 1.00 50.06 98 SER A N 1
ATOM 766 C CA . SER A 1 98 ? 35.975 -7.121 -11.225 1.00 50.06 98 SER A CA 1
ATOM 767 C C . SER A 1 98 ? 36.523 -7.101 -12.641 1.00 50.06 98 SER A C 1
ATOM 769 O O . SER A 1 98 ? 35.866 -7.578 -13.570 1.00 50.06 98 SER A O 1
ATOM 771 N N . SER A 1 99 ? 37.702 -6.512 -12.818 1.00 51.03 99 SER A N 1
ATOM 772 C CA . SER A 1 99 ? 38.454 -6.638 -14.060 1.00 51.03 99 SER A CA 1
ATOM 773 C C . SER A 1 99 ? 38.649 -8.123 -14.371 1.00 51.03 99 SER A C 1
ATOM 775 O O . SER A 1 99 ? 39.270 -8.826 -13.579 1.00 51.03 99 SER A O 1
ATOM 777 N N . ASP A 1 100 ? 38.011 -8.592 -15.448 1.00 50.22 100 ASP A N 1
ATOM 778 C CA . ASP A 1 100 ? 38.658 -9.351 -16.537 1.00 50.22 100 ASP A CA 1
ATOM 779 C C . ASP A 1 100 ? 37.657 -9.920 -17.560 1.00 50.22 100 ASP A C 1
ATOM 781 O O . ASP A 1 100 ? 38.072 -10.320 -18.643 1.00 50.22 100 ASP A O 1
ATOM 785 N N . TYR A 1 101 ? 36.340 -9.869 -17.310 1.00 49.22 101 TYR A N 1
ATOM 786 C CA . TYR A 1 101 ? 35.329 -10.182 -18.335 1.00 49.22 101 TYR A CA 1
ATOM 787 C C . TYR A 1 101 ? 34.124 -9.230 -18.270 1.00 49.22 101 TYR A C 1
ATOM 789 O O . TYR A 1 101 ? 33.324 -9.319 -17.337 1.00 49.22 101 TYR A O 1
ATOM 797 N N . PRO A 1 102 ? 33.942 -8.323 -19.251 1.00 50.81 102 PRO A N 1
ATOM 798 C CA . PRO A 1 102 ? 32.804 -7.423 -19.267 1.00 50.81 102 PRO A CA 1
ATOM 799 C C . PRO A 1 102 ? 31.593 -8.183 -19.810 1.00 50.81 102 PRO A C 1
ATOM 801 O O . PRO A 1 102 ? 31.382 -8.268 -21.019 1.00 50.81 102 PRO A O 1
ATOM 804 N N . LEU A 1 103 ? 30.756 -8.722 -18.926 1.00 55.59 103 LEU A N 1
ATOM 805 C CA . LEU A 1 103 ? 29.350 -8.867 -19.290 1.00 55.59 103 LEU A CA 1
ATOM 806 C C . LEU A 1 103 ? 28.812 -7.441 -19.433 1.00 55.59 103 LEU A C 1
ATOM 808 O O . LEU A 1 103 ? 28.735 -6.697 -18.459 1.00 55.59 103 LEU A O 1
ATOM 812 N N . ALA A 1 104 ? 28.550 -7.035 -20.674 1.00 55.19 104 ALA A N 1
ATOM 813 C CA . ALA A 1 104 ? 28.154 -5.686 -21.060 1.00 55.19 104 ALA A CA 1
ATOM 814 C C . ALA A 1 104 ? 26.740 -5.339 -20.563 1.00 55.19 104 ALA A C 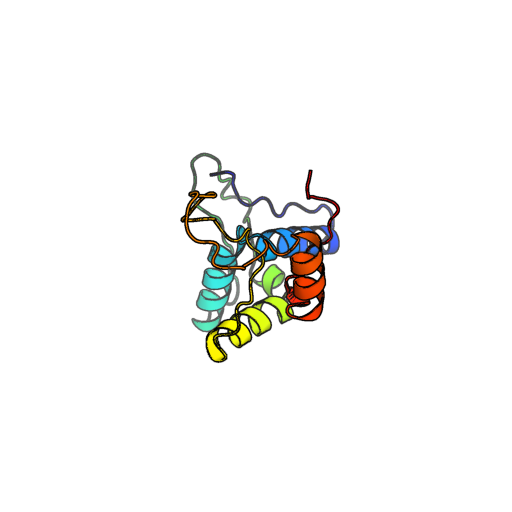1
ATOM 816 O O . ALA A 1 104 ? 25.803 -5.222 -21.348 1.00 55.19 104 ALA A O 1
ATOM 817 N N . ILE A 1 105 ? 26.570 -5.182 -19.254 1.00 58.88 105 ILE A N 1
ATOM 818 C CA . ILE A 1 105 ? 25.345 -4.658 -18.659 1.00 58.88 105 ILE A CA 1
ATOM 819 C C . ILE A 1 105 ? 25.724 -3.328 -18.018 1.00 58.88 105 ILE A C 1
ATOM 821 O O . ILE A 1 105 ? 26.176 -3.270 -16.876 1.00 58.88 105 ILE A O 1
ATOM 825 N N . LEU A 1 106 ? 25.619 -2.252 -18.804 1.00 62.56 106 LEU A N 1
ATOM 826 C CA . LEU A 1 106 ? 25.741 -0.897 -18.274 1.00 62.56 106 LEU A CA 1
ATOM 827 C C . LEU A 1 106 ? 24.673 -0.699 -17.185 1.00 62.56 106 LEU A C 1
ATOM 829 O O . LEU A 1 106 ? 23.540 -1.162 -17.362 1.00 62.56 106 LEU A O 1
ATOM 833 N N . PRO A 1 107 ? 25.002 -0.034 -16.065 1.00 66.31 107 PRO A N 1
ATOM 834 C CA . PRO A 1 107 ? 24.006 0.286 -15.055 1.00 66.31 107 PRO A CA 1
ATOM 835 C C . PRO A 1 107 ? 22.919 1.171 -15.680 1.00 66.31 107 PRO A C 1
ATOM 837 O O . PRO A 1 107 ? 23.225 2.149 -16.360 1.00 66.31 107 PRO A O 1
ATOM 840 N N . ILE A 1 108 ? 21.653 0.811 -15.465 1.00 72.19 108 ILE A N 1
ATOM 841 C CA . ILE A 1 108 ? 20.515 1.644 -15.871 1.00 72.19 108 ILE A CA 1
ATOM 842 C C . ILE A 1 108 ? 20.453 2.838 -14.920 1.00 72.19 108 ILE A C 1
ATOM 844 O O . ILE A 1 108 ? 20.558 2.656 -13.703 1.00 72.19 108 ILE A O 1
ATOM 848 N N . ASP A 1 109 ? 20.274 4.039 -15.471 1.00 78.38 109 ASP A N 1
ATOM 849 C CA . ASP A 1 109 ? 20.092 5.243 -14.668 1.00 78.38 109 ASP A CA 1
ATOM 850 C C . ASP A 1 109 ? 18.861 5.104 -13.760 1.00 78.38 109 ASP A C 1
ATOM 852 O O . ASP A 1 109 ? 17.800 4.623 -14.170 1.00 78.38 109 ASP A O 1
ATOM 856 N N . LYS A 1 110 ? 19.011 5.526 -12.506 1.00 78.50 110 LYS A N 1
ATOM 857 C CA . LYS A 1 110 ? 17.933 5.506 -11.525 1.00 78.50 110 LYS A CA 1
ATOM 858 C C . LYS A 1 110 ? 16.781 6.417 -11.943 1.00 78.50 110 LYS A C 1
ATOM 860 O O . LYS A 1 110 ? 15.636 6.035 -11.723 1.00 78.50 110 LYS A O 1
ATOM 865 N N . GLU A 1 111 ? 17.071 7.562 -12.557 1.00 84.00 111 GLU A N 1
ATOM 866 C CA . GLU A 1 111 ? 16.044 8.493 -13.040 1.00 84.00 111 GLU A CA 1
ATOM 867 C C . GLU A 1 111 ? 15.114 7.796 -14.042 1.00 84.00 111 GLU A C 1
ATOM 869 O O . GLU A 1 111 ? 13.897 7.787 -13.870 1.00 84.00 111 GLU A O 1
ATOM 874 N N . PHE A 1 112 ? 15.687 7.050 -14.990 1.00 85.25 112 PHE A N 1
ATOM 875 C CA . PHE A 1 112 ? 14.917 6.272 -15.959 1.00 85.25 112 PHE A CA 1
ATOM 876 C C . PHE A 1 112 ? 14.070 5.164 -15.307 1.00 85.25 112 PHE A C 1
ATOM 878 O O . PHE A 1 112 ? 12.957 4.868 -15.750 1.00 85.25 112 PHE A O 1
ATOM 885 N N . LEU A 1 113 ? 14.578 4.526 -14.245 1.00 84.00 113 LEU A N 1
ATOM 886 C CA . LEU A 1 113 ? 13.802 3.541 -13.486 1.00 84.00 113 LEU A CA 1
ATOM 887 C C . LEU A 1 113 ? 12.632 4.190 -12.740 1.00 84.00 113 LEU A C 1
ATOM 889 O O . LEU A 1 113 ? 11.555 3.596 -12.703 1.00 84.00 113 LEU A O 1
ATOM 893 N N . ASP A 1 114 ? 12.823 5.379 -12.167 1.00 85.88 114 ASP A N 1
ATOM 894 C CA . ASP A 1 114 ? 11.765 6.124 -11.484 1.00 85.88 114 ASP A CA 1
ATOM 895 C C . ASP A 1 114 ? 10.694 6.614 -12.485 1.00 85.88 114 ASP A C 1
ATOM 897 O O . ASP A 1 114 ? 9.506 6.398 -12.243 1.00 85.88 114 ASP A O 1
ATOM 901 N N . GLU A 1 115 ? 11.075 7.130 -13.659 1.00 88.75 115 GLU A N 1
ATOM 902 C CA . GLU A 1 115 ? 10.133 7.486 -14.737 1.00 88.75 115 GLU A CA 1
ATOM 903 C C . GLU A 1 115 ? 9.307 6.277 -15.202 1.00 88.75 115 GLU A C 1
ATOM 905 O O . GLU A 1 115 ? 8.071 6.307 -15.237 1.00 88.75 115 GLU A O 1
ATOM 910 N N . LYS A 1 116 ? 9.982 5.161 -15.512 1.00 88.81 116 LYS A N 1
ATOM 911 C CA . LYS A 1 116 ? 9.310 3.910 -15.886 1.00 88.81 116 LYS A CA 1
ATOM 912 C C . LYS A 1 116 ? 8.385 3.428 -14.770 1.00 88.81 116 LYS A C 1
ATOM 914 O O . LYS A 1 116 ? 7.319 2.874 -15.056 1.00 88.81 116 LYS A O 1
ATOM 919 N N . TRP A 1 117 ? 8.779 3.597 -13.510 1.00 90.06 117 TRP A N 1
ATOM 920 C CA . TRP A 1 117 ? 7.972 3.199 -12.364 1.00 90.06 117 TRP A CA 1
ATOM 921 C C . TRP A 1 117 ? 6.649 3.960 -12.317 1.00 90.06 117 TRP A C 1
ATOM 923 O O . TRP A 1 117 ? 5.606 3.325 -12.195 1.00 90.06 117 TRP A O 1
ATOM 933 N N . VAL A 1 118 ? 6.670 5.281 -12.506 1.00 90.56 118 VAL A N 1
ATOM 934 C CA . VAL A 1 118 ? 5.453 6.110 -12.553 1.00 90.56 118 VAL A CA 1
ATOM 935 C C . VAL A 1 118 ? 4.504 5.649 -13.664 1.00 90.56 118 VAL A C 1
ATOM 937 O O . VAL A 1 118 ? 3.296 5.575 -13.451 1.00 90.56 118 VAL A O 1
ATOM 940 N N . LEU A 1 119 ? 5.042 5.273 -14.830 1.00 89.56 119 LEU A N 1
ATOM 941 C CA . LEU A 1 119 ? 4.239 4.802 -15.964 1.00 89.56 119 LEU A CA 1
ATOM 942 C C . LEU A 1 119 ? 3.654 3.398 -15.759 1.00 89.56 119 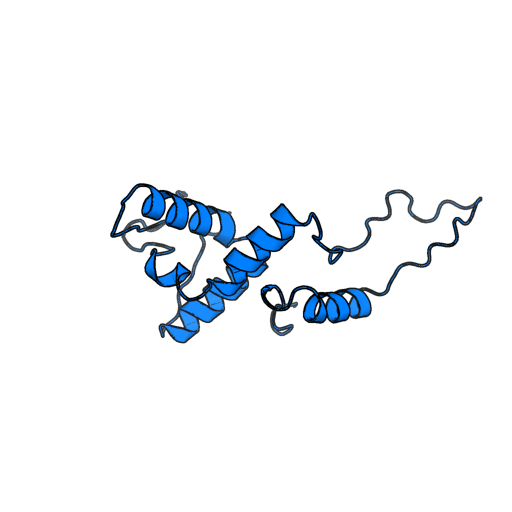LEU A C 1
ATOM 944 O O . LEU A 1 119 ? 2.555 3.109 -16.227 1.00 89.56 119 LEU A O 1
ATOM 948 N N . THR A 1 120 ? 4.398 2.506 -15.104 1.00 88.81 120 THR A N 1
ATOM 949 C CA . THR A 1 120 ? 4.030 1.083 -14.983 1.00 88.81 120 THR A CA 1
ATOM 950 C C . THR A 1 120 ? 3.296 0.743 -13.692 1.00 88.81 120 THR A C 1
ATOM 952 O O . THR A 1 120 ? 2.519 -0.206 -13.685 1.00 88.81 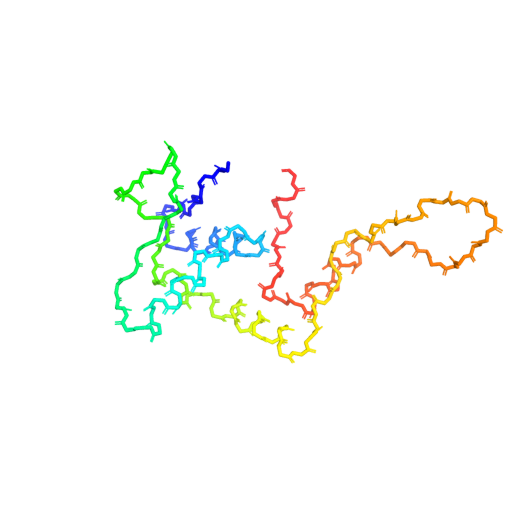120 THR A O 1
ATOM 955 N N . HIS A 1 121 ? 3.511 1.520 -12.629 1.00 91.12 121 HIS A N 1
ATOM 956 C CA . HIS A 1 121 ? 2.881 1.360 -11.320 1.00 91.12 121 HIS A CA 1
ATOM 957 C C . HIS A 1 121 ? 2.347 2.712 -10.798 1.00 91.12 121 HIS A C 1
ATOM 959 O O . HIS A 1 121 ? 2.777 3.162 -9.731 1.00 91.12 121 HIS A O 1
ATOM 965 N N . PRO A 1 122 ? 1.401 3.379 -11.498 1.00 90.81 122 PRO A N 1
ATOM 966 C CA . PRO A 1 122 ? 0.892 4.694 -11.089 1.00 90.81 122 PRO A CA 1
ATOM 967 C C . PRO A 1 122 ? 0.397 4.766 -9.631 1.00 90.81 122 PRO A C 1
ATOM 969 O O . PRO A 1 122 ? 0.687 5.755 -8.960 1.00 90.81 122 PRO A O 1
ATOM 972 N N . PRO A 1 123 ? -0.265 3.731 -9.064 1.00 91.75 123 PRO A N 1
ATOM 973 C CA . PRO A 1 123 ? -0.673 3.758 -7.656 1.00 91.75 123 PRO A CA 1
ATOM 974 C C . PRO A 1 123 ? 0.492 3.778 -6.644 1.00 91.75 123 PRO A C 1
ATOM 976 O O . PRO A 1 123 ? 0.286 4.087 -5.472 1.00 91.75 123 PRO A O 1
ATOM 979 N N . PHE A 1 124 ? 1.715 3.479 -7.087 1.00 89.88 124 PHE A N 1
ATOM 980 C CA . PHE A 1 124 ? 2.949 3.479 -6.294 1.00 89.88 124 PHE A CA 1
ATOM 981 C C . PHE A 1 124 ? 3.891 4.629 -6.661 1.00 89.88 124 PHE A C 1
ATOM 983 O O . PHE A 1 124 ? 5.039 4.655 -6.195 1.00 89.88 124 PHE A O 1
ATOM 990 N N . ALA A 1 125 ? 3.455 5.546 -7.527 1.00 86.50 125 ALA A N 1
ATOM 991 C CA . ALA A 1 125 ? 4.160 6.795 -7.738 1.00 86.50 125 ALA A CA 1
ATOM 992 C C . ALA A 1 125 ? 4.145 7.576 -6.412 1.00 86.50 125 ALA A C 1
ATOM 994 O O . ALA A 1 125 ? 3.090 7.779 -5.814 1.00 86.50 125 ALA A O 1
ATOM 995 N N . ASP A 1 126 ? 5.334 7.927 -5.929 1.00 73.75 126 ASP A N 1
ATOM 996 C CA . ASP A 1 126 ? 5.512 8.831 -4.791 1.00 73.75 126 ASP A CA 1
ATOM 997 C C . ASP A 1 126 ? 5.833 10.202 -5.388 1.00 73.75 126 ASP A C 1
ATOM 999 O O . ASP A 1 126 ? 6.663 10.276 -6.2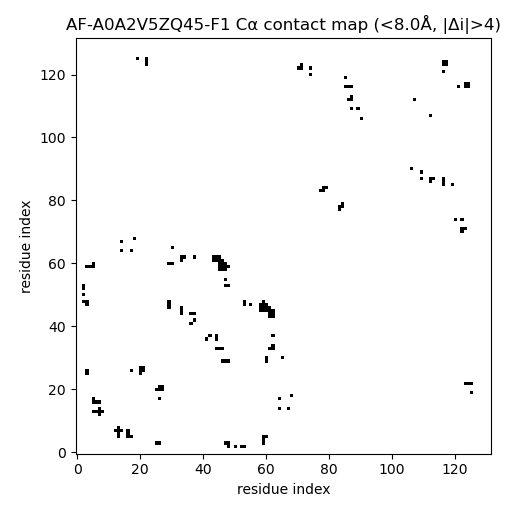98 1.00 73.75 126 ASP A O 1
ATOM 1003 N N . ASP A 1 127 ? 5.227 11.264 -4.864 1.00 61.06 127 ASP A N 1
ATOM 1004 C CA . ASP A 1 127 ? 5.616 12.626 -5.222 1.00 61.06 127 ASP A CA 1
ATOM 1005 C C . ASP A 1 127 ? 7.049 12.873 -4.705 1.00 61.06 127 ASP A C 1
ATOM 1007 O O . ASP A 1 127 ? 7.362 12.633 -3.535 1.00 61.06 127 ASP A O 1
ATOM 1011 N N . GLU A 1 128 ? 7.952 13.296 -5.593 1.00 50.97 128 GLU A N 1
ATOM 1012 C CA . GLU A 1 128 ? 9.407 13.360 -5.362 1.00 50.97 128 GLU A CA 1
ATOM 1013 C C . GLU A 1 128 ? 9.854 14.316 -4.238 1.00 50.97 128 GLU A C 1
ATOM 1015 O O . GLU A 1 128 ? 11.022 14.289 -3.845 1.00 50.97 128 GLU A O 1
ATOM 1020 N N . GLU A 1 129 ? 8.954 15.132 -3.683 1.00 45.25 129 GLU A N 1
ATOM 1021 C CA . GLU A 1 129 ? 9.282 16.201 -2.726 1.00 45.25 129 GLU A CA 1
ATOM 1022 C C . GLU A 1 129 ? 9.917 15.711 -1.412 1.00 45.25 129 GLU A C 1
ATOM 1024 O O . GLU A 1 129 ? 10.672 16.452 -0.789 1.00 45.25 129 GLU A O 1
ATOM 1029 N N . ASP A 1 130 ? 9.705 14.455 -1.011 1.00 39.69 130 ASP A N 1
ATOM 1030 C CA . ASP A 1 130 ? 10.191 13.928 0.275 1.00 39.69 130 ASP A CA 1
ATOM 1031 C C . ASP A 1 130 ? 11.422 13.008 0.154 1.00 39.69 130 ASP A C 1
ATOM 1033 O O . ASP A 1 130 ? 11.631 12.112 0.986 1.00 39.69 130 ASP A O 1
ATOM 1037 N N . ARG A 1 131 ? 12.219 13.184 -0.907 1.00 39.97 131 ARG A N 1
ATOM 1038 C CA . ARG A 1 131 ? 13.443 12.414 -1.192 1.00 39.97 131 ARG A CA 1
ATOM 1039 C C . ARG A 1 131 ? 14.735 13.155 -0.792 1.00 39.97 131 ARG A C 1
ATOM 1041 O O . ARG A 1 131 ? 15.746 12.984 -1.464 1.00 39.97 131 ARG A O 1
ATOM 1048 N N . TRP A 1 132 ? 14.721 13.925 0.302 1.00 30.61 132 TRP A N 1
ATOM 1049 C CA . TRP A 1 132 ? 15.917 14.534 0.914 1.00 30.61 132 TRP A CA 1
ATOM 1050 C C . TRP A 1 132 ? 15.860 14.501 2.444 1.00 30.61 132 TRP A C 1
ATOM 1052 O O . TRP A 1 132 ? 14.869 15.001 3.019 1.00 30.61 132 TRP A O 1
#

Secondary structure (DSSP, 8-state):
--------SSHHHHHHHHHHHHHTTTTHHHHHHHHHHHHTT-SS-EE----TT--TTS-SEEHHHHHTTHHHHHHHHHHHHH------S----TT---TT-----PPPPHHHHHHHHHHH-GGGPPPGGG--

Radius of gyration: 18.69 Å; Cα contacts (8 Å, |Δi|>4): 98; chains: 1; bounding box: 56×31×46 Å